Protein AF-A0A2U9IT31-F1 (afdb_monomer_lite)

Organism: NCBI:txid1293036

Sequence (82 aa):
MMDPVCGMEVDEKSNYKTMYRGKMYYFCSSHCKSAFEKDPETYLKGGPKGMPHEHAGGSGESNREGHGDPGPHGLHGGHHGS

Secondary structure (DSSP, 8-state):
-B-TTT--B--TT-S-EEEETTEEEE-SSHHHHHHHHH-HHHHHHH--TTS-------------------PPP---------

InterPro domains:
  IPR007029 YHS domain [PF04945] (2-45)
  IPR009078 Ferritin-like superfamily [SSF47240] (2-43)
  IPR011017 TRASH domain [SM00746] (3-40)
  IPR012348 Ribonucleotide reductase-like [G3DSA:1.10.620.20] (1-59)

Radius of gyration: 31.53 Å; chains: 1; bounding box: 64×34×87 Å

Structure (mmCIF, N/CA/C/O backbone):
data_AF-A0A2U9IT31-F1
#
_entry.id   AF-A0A2U9IT31-F1
#
loop_
_atom_site.group_PDB
_atom_site.id
_atom_site.type_symbol
_atom_site.lab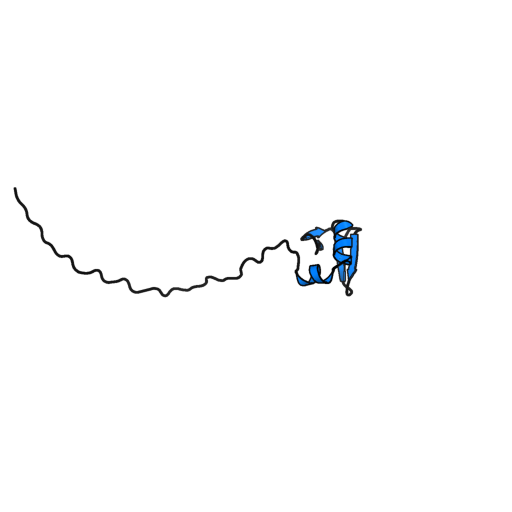el_atom_id
_atom_site.label_alt_id
_atom_site.label_comp_id
_atom_site.label_asym_id
_atom_site.label_entity_id
_atom_site.label_seq_id
_atom_site.pdbx_PDB_ins_code
_atom_site.Cartn_x
_atom_site.Cartn_y
_atom_site.Cartn_z
_atom_site.occupancy
_atom_site.B_iso_or_equiv
_atom_site.auth_seq_id
_atom_site.auth_comp_id
_atom_site.auth_asym_id
_atom_site.auth_atom_id
_atom_site.pdbx_PDB_model_num
ATOM 1 N N . MET A 1 1 ? 5.758 -8.968 -4.074 1.00 73.06 1 MET A N 1
ATOM 2 C CA . MET A 1 1 ? 4.598 -8.542 -3.247 1.00 73.06 1 MET A CA 1
ATOM 3 C C . MET A 1 1 ? 3.789 -7.520 -4.038 1.00 73.06 1 MET A C 1
ATOM 5 O O . MET A 1 1 ? 4.406 -6.783 -4.778 1.00 73.06 1 MET A O 1
ATOM 9 N N . MET A 1 2 ? 2.462 -7.427 -3.888 1.00 79.88 2 MET A N 1
ATOM 10 C CA . MET A 1 2 ? 1.698 -6.309 -4.467 1.00 79.88 2 MET A CA 1
ATOM 11 C C . MET A 1 2 ? 1.513 -5.145 -3.490 1.00 79.88 2 MET A C 1
ATOM 13 O O . MET A 1 2 ? 1.140 -5.358 -2.335 1.00 79.88 2 MET A O 1
ATOM 17 N N . ASP A 1 3 ? 1.721 -3.926 -3.989 1.00 85.62 3 ASP A N 1
ATOM 18 C CA . ASP A 1 3 ? 1.372 -2.682 -3.304 1.00 85.62 3 ASP A CA 1
ATOM 19 C C . ASP A 1 3 ? -0.166 -2.570 -3.194 1.00 85.62 3 ASP A C 1
ATOM 21 O O . ASP A 1 3 ? -0.851 -2.564 -4.219 1.00 85.62 3 ASP A O 1
ATOM 25 N N . PRO A 1 4 ? -0.752 -2.480 -1.987 1.00 81.56 4 PRO A N 1
ATOM 26 C CA . PRO A 1 4 ? -2.206 -2.413 -1.815 1.00 81.56 4 PRO A CA 1
ATOM 27 C C . PRO A 1 4 ? -2.819 -1.070 -2.251 1.00 81.56 4 PRO A C 1
ATOM 29 O O . PRO A 1 4 ? -4.040 -0.964 -2.365 1.00 81.56 4 PRO A O 1
ATOM 32 N N . VAL A 1 5 ? -2.001 -0.039 -2.485 1.00 85.50 5 VAL A N 1
ATOM 33 C CA . VAL A 1 5 ? -2.442 1.287 -2.937 1.00 85.50 5 VAL A CA 1
ATOM 34 C C . VAL A 1 5 ? -2.564 1.323 -4.454 1.00 85.50 5 VAL A C 1
ATOM 36 O O . VAL A 1 5 ? -3.608 1.720 -4.970 1.00 85.50 5 VAL A O 1
ATOM 39 N N . CYS A 1 6 ? -1.515 0.911 -5.169 1.00 83.06 6 CYS A N 1
ATOM 40 C CA . CYS A 1 6 ? -1.452 1.020 -6.631 1.00 83.06 6 CYS A CA 1
ATOM 41 C C . CYS A 1 6 ? -1.545 -0.317 -7.381 1.00 83.06 6 CYS A C 1
ATOM 43 O O . CYS A 1 6 ? -1.734 -0.311 -8.593 1.00 83.06 6 CYS A O 1
ATOM 45 N N . GLY A 1 7 ? -1.424 -1.457 -6.698 1.00 81.62 7 GLY A N 1
ATOM 46 C CA . GLY A 1 7 ? -1.418 -2.784 -7.322 1.00 81.62 7 GLY A CA 1
ATOM 47 C C . GLY A 1 7 ? -0.124 -3.120 -8.068 1.00 81.62 7 GLY A C 1
ATOM 48 O O . GLY A 1 7 ? -0.089 -4.104 -8.799 1.00 81.62 7 GLY A O 1
ATOM 49 N N . MET A 1 8 ? 0.937 -2.321 -7.917 1.00 84.12 8 MET A N 1
ATOM 50 C CA . MET A 1 8 ? 2.224 -2.611 -8.553 1.00 84.12 8 MET A CA 1
ATOM 51 C C . MET A 1 8 ? 2.958 -3.744 -7.844 1.00 84.12 8 MET A C 1
ATOM 53 O O . MET A 1 8 ? 2.863 -3.906 -6.625 1.00 84.12 8 MET A O 1
ATOM 57 N N . GLU A 1 9 ? 3.743 -4.494 -8.611 1.00 87.19 9 GLU A N 1
ATOM 58 C CA . GLU A 1 9 ? 4.688 -5.448 -8.052 1.00 87.19 9 GLU A CA 1
ATOM 59 C C . GLU A 1 9 ? 5.841 -4.704 -7.364 1.00 87.19 9 GLU A C 1
ATOM 61 O O . GLU A 1 9 ? 6.493 -3.830 -7.932 1.00 87.19 9 GLU A O 1
ATOM 66 N N . VAL A 1 10 ? 6.056 -5.046 -6.100 1.00 86.75 10 VAL A N 1
ATOM 67 C CA . VAL A 1 10 ? 7.085 -4.507 -5.223 1.00 86.75 10 VAL A CA 1
ATOM 68 C C . VAL A 1 10 ? 7.985 -5.644 -4.776 1.00 86.75 10 VAL A C 1
ATOM 70 O O . VAL A 1 10 ? 7.525 -6.714 -4.349 1.00 86.75 10 VAL A O 1
ATOM 73 N N . ASP A 1 11 ? 9.279 -5.367 -4.846 1.00 84.88 11 ASP A N 1
ATOM 74 C CA . ASP A 1 11 ? 10.323 -6.260 -4.383 1.00 84.88 11 ASP A CA 1
ATOM 75 C C . ASP A 1 11 ? 10.418 -6.246 -2.850 1.00 84.88 11 ASP A C 1
ATOM 77 O O . ASP A 1 11 ? 10.263 -5.211 -2.192 1.00 84.88 11 ASP A O 1
ATOM 81 N N . GLU A 1 12 ? 10.720 -7.396 -2.259 1.00 80.19 12 GLU A N 1
ATOM 82 C CA . GLU A 1 12 ? 10.945 -7.537 -0.816 1.00 80.19 12 GLU A CA 1
ATOM 83 C C . GLU A 1 12 ? 12.157 -6.733 -0.310 1.00 80.19 12 GLU A C 1
ATOM 85 O O . GLU A 1 12 ? 12.265 -6.445 0.887 1.00 80.19 12 GLU A O 1
ATOM 90 N N . LYS A 1 13 ? 13.035 -6.294 -1.220 1.00 83.75 13 LYS A N 1
ATOM 91 C CA . LYS A 1 13 ? 14.139 -5.367 -0.934 1.00 83.75 13 LYS A CA 1
ATOM 92 C C . LYS A 1 13 ? 13.708 -3.900 -0.852 1.00 83.75 13 LYS A C 1
ATOM 94 O O . LYS A 1 13 ? 14.553 -3.041 -0.593 1.00 83.75 13 LYS A O 1
ATOM 99 N N . SER A 1 14 ? 12.425 -3.585 -1.054 1.00 82.69 14 SER A N 1
ATOM 100 C CA . SER A 1 14 ? 11.935 -2.212 -0.925 1.00 82.69 14 SER A CA 1
ATOM 101 C C . SER A 1 14 ? 12.176 -1.672 0.489 1.00 82.69 14 SER A C 1
ATOM 103 O O . SER A 1 14 ? 11.823 -2.289 1.499 1.00 82.69 14 SER A O 1
ATOM 105 N N . ASN A 1 15 ? 12.759 -0.474 0.560 1.00 87.19 15 ASN A N 1
ATOM 106 C CA . ASN A 1 15 ? 12.918 0.266 1.813 1.00 87.19 15 ASN A CA 1
ATOM 107 C C . ASN A 1 15 ? 11.584 0.851 2.306 1.00 87.19 15 ASN A C 1
ATOM 109 O O . ASN A 1 15 ? 11.450 1.211 3.477 1.00 87.19 15 ASN A O 1
ATOM 113 N N . TYR A 1 16 ? 10.578 0.931 1.433 1.00 90.25 16 TYR A N 1
ATOM 114 C CA . TYR A 1 16 ? 9.266 1.465 1.765 1.00 90.25 16 TYR A CA 1
ATOM 115 C C . TYR A 1 16 ? 8.363 0.326 2.235 1.00 90.25 16 TYR A C 1
ATOM 117 O O . TYR A 1 16 ? 7.668 -0.303 1.446 1.00 90.25 16 TYR A O 1
ATOM 125 N N . LYS A 1 17 ? 8.379 0.058 3.541 1.00 90.06 17 LYS A N 1
ATOM 126 C CA . LYS A 1 17 ? 7.521 -0.942 4.188 1.00 90.06 17 LYS A CA 1
ATOM 127 C C . LYS A 1 17 ? 6.937 -0.429 5.500 1.00 90.06 17 LYS A C 1
ATOM 129 O O . LYS A 1 17 ? 7.499 0.478 6.123 1.00 90.06 17 LYS A O 1
ATOM 134 N N . THR A 1 18 ? 5.794 -0.979 5.898 1.00 90.00 18 THR A N 1
ATOM 135 C CA . THR A 1 18 ? 5.128 -0.670 7.170 1.00 90.00 18 THR A CA 1
ATOM 136 C C . THR A 1 18 ? 4.497 -1.920 7.774 1.00 90.00 18 THR A C 1
ATOM 138 O O . THR A 1 18 ? 4.114 -2.842 7.052 1.00 90.00 1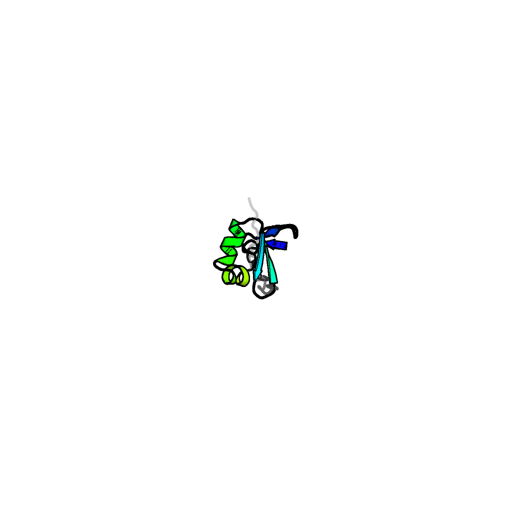8 THR A O 1
ATOM 141 N N . MET A 1 19 ? 4.400 -1.970 9.100 1.00 89.25 19 MET A N 1
ATOM 142 C CA . MET A 1 19 ? 3.760 -3.075 9.811 1.00 89.25 19 MET A CA 1
ATOM 143 C C . MET A 1 19 ? 2.362 -2.649 10.250 1.00 89.25 19 MET A 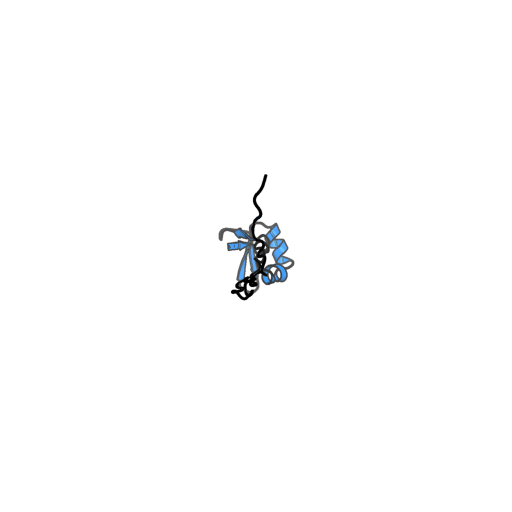C 1
ATOM 145 O O . MET A 1 19 ? 2.212 -1.705 11.020 1.00 89.25 19 MET A O 1
ATOM 149 N N . TYR A 1 20 ? 1.337 -3.361 9.787 1.00 88.50 20 TYR A N 1
ATOM 150 C CA . TYR A 1 20 ? -0.056 -3.071 10.110 1.00 88.50 20 TYR A CA 1
ATOM 151 C C . TYR A 1 20 ? -0.805 -4.355 10.482 1.00 8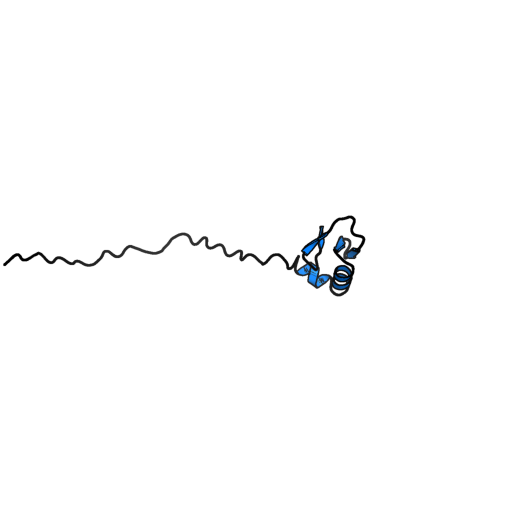8.50 20 TYR A C 1
ATOM 153 O O . TYR A 1 20 ? -0.807 -5.329 9.729 1.00 88.50 20 TYR A O 1
ATOM 161 N N . ARG A 1 21 ? -1.430 -4.375 11.669 1.00 87.19 21 ARG A N 1
ATOM 162 C CA . ARG A 1 21 ? -2.138 -5.546 12.241 1.00 87.19 21 ARG A CA 1
ATOM 163 C C . ARG A 1 21 ? -1.285 -6.827 12.270 1.00 87.19 21 ARG A C 1
ATOM 165 O O . ARG A 1 21 ? -1.783 -7.914 11.998 1.00 87.19 21 ARG A O 1
ATOM 172 N N . GLY A 1 22 ? 0.013 -6.688 12.554 1.00 88.56 22 GLY A N 1
ATOM 173 C CA . GLY A 1 22 ? 0.961 -7.809 12.589 1.00 88.56 22 GLY A CA 1
ATOM 174 C C . GLY A 1 22 ? 1.360 -8.355 11.212 1.00 88.56 22 GLY A C 1
ATOM 175 O O . GLY A 1 22 ? 2.010 -9.392 11.139 1.00 88.56 22 GLY A O 1
ATOM 176 N N . LYS A 1 23 ? 0.987 -7.674 10.121 1.00 86.31 23 LYS A N 1
ATOM 177 C CA . LYS A 1 23 ? 1.395 -8.006 8.750 1.00 86.31 23 LYS A CA 1
ATOM 178 C C . LYS A 1 23 ? 2.313 -6.918 8.204 1.00 86.31 23 LYS A C 1
ATOM 180 O O . LYS A 1 23 ? 2.076 -5.734 8.436 1.00 86.31 23 LYS A O 1
ATOM 185 N N . MET A 1 24 ? 3.358 -7.315 7.485 1.00 88.31 24 MET A N 1
ATOM 186 C CA . MET A 1 24 ? 4.281 -6.383 6.840 1.00 88.31 24 MET A CA 1
ATOM 187 C C . MET A 1 24 ? 3.816 -6.099 5.410 1.00 88.31 24 MET A C 1
ATOM 189 O O . MET A 1 24 ? 3.639 -7.030 4.629 1.00 88.31 24 MET A O 1
ATOM 193 N N . TYR A 1 25 ? 3.611 -4.822 5.087 1.00 88.25 25 TYR A N 1
ATOM 194 C CA . TYR A 1 25 ? 3.209 -4.330 3.768 1.00 88.25 25 TYR A CA 1
ATOM 195 C C . TYR A 1 25 ? 4.345 -3.538 3.139 1.00 88.25 25 TYR A C 1
ATOM 197 O O . TYR A 1 25 ? 5.047 -2.804 3.836 1.00 88.25 25 TYR A O 1
ATOM 205 N N . TYR A 1 26 ? 4.517 -3.692 1.831 1.00 89.81 26 TYR A N 1
ATOM 206 C CA . TYR A 1 26 ? 5.608 -3.109 1.068 1.00 89.81 26 TYR A CA 1
ATOM 207 C C . TYR A 1 26 ? 5.014 -2.242 -0.039 1.00 89.81 26 TYR A C 1
ATOM 209 O O . TYR A 1 26 ? 3.967 -2.563 -0.602 1.00 89.81 26 TYR A O 1
ATOM 217 N N . PHE A 1 27 ? 5.693 -1.140 -0.328 1.00 90.38 27 PHE A N 1
ATOM 218 C CA . PHE A 1 27 ? 5.220 -0.094 -1.220 1.00 90.38 27 PHE A CA 1
ATOM 219 C C . PHE A 1 27 ? 6.255 0.214 -2.293 1.00 90.38 27 PHE A C 1
ATOM 221 O O . PHE A 1 27 ? 7.465 0.092 -2.059 1.00 90.38 27 PHE A O 1
ATOM 228 N N . CYS A 1 28 ? 5.788 0.657 -3.460 1.00 89.00 28 CYS A N 1
ATOM 229 C CA . CYS A 1 28 ? 6.694 1.037 -4.546 1.00 89.00 28 CYS A CA 1
ATOM 230 C C . CYS A 1 28 ? 7.384 2.385 -4.281 1.00 89.00 28 CYS A C 1
ATOM 232 O O . CYS A 1 28 ? 8.415 2.691 -4.874 1.00 89.00 28 CYS A O 1
ATOM 234 N N . SER A 1 29 ? 6.815 3.223 -3.409 1.00 88.62 29 SER A N 1
ATOM 235 C CA . SER A 1 29 ? 7.280 4.588 -3.155 1.00 88.62 29 SER A CA 1
ATOM 236 C C . SER A 1 29 ? 6.826 5.109 -1.790 1.00 88.62 29 SER A C 1
ATOM 238 O O . SER A 1 29 ? 5.863 4.613 -1.197 1.00 88.62 29 SER A O 1
ATOM 240 N N . SER A 1 30 ? 7.477 6.175 -1.312 1.00 90.25 30 SER A N 1
ATOM 241 C CA . SER A 1 30 ? 7.099 6.877 -0.074 1.00 90.25 30 SER A CA 1
ATOM 242 C C . SER A 1 30 ? 5.670 7.430 -0.116 1.00 90.25 30 SER A C 1
ATOM 244 O O . SER A 1 30 ? 4.981 7.427 0.903 1.00 90.25 30 SER A O 1
ATOM 246 N N . HIS A 1 31 ? 5.204 7.849 -1.296 1.00 89.44 31 HIS A N 1
ATOM 247 C CA . HIS A 1 31 ? 3.841 8.333 -1.499 1.00 89.44 31 HIS A CA 1
ATOM 248 C C . HIS A 1 31 ? 2.796 7.245 -1.204 1.00 89.44 31 HIS A C 1
ATOM 250 O O . HIS A 1 31 ? 1.878 7.488 -0.424 1.00 89.44 31 HIS A O 1
ATOM 256 N N . CYS A 1 32 ? 2.965 6.034 -1.754 1.00 89.50 32 CYS A N 1
ATOM 257 C CA . CYS A 1 32 ? 2.070 4.902 -1.491 1.00 89.50 32 CYS A CA 1
ATOM 258 C C . CYS A 1 32 ? 2.071 4.526 -0.008 1.00 89.50 32 CYS A C 1
ATOM 260 O O . CYS A 1 32 ? 1.007 4.364 0.585 1.00 89.50 32 CYS A O 1
ATOM 262 N N . LYS A 1 33 ? 3.252 4.491 0.626 1.00 90.81 33 LYS A N 1
ATOM 263 C CA . LYS A 1 33 ? 3.352 4.246 2.070 1.00 90.81 33 LYS A CA 1
ATOM 264 C C . LYS A 1 33 ? 2.526 5.261 2.869 1.00 90.81 33 LYS A C 1
ATOM 266 O O . LYS A 1 33 ? 1.712 4.862 3.693 1.00 90.81 33 LYS A O 1
ATOM 271 N N . SER A 1 34 ? 2.694 6.557 2.603 1.00 91.94 34 SER A N 1
ATOM 272 C CA . SER A 1 34 ? 1.982 7.603 3.346 1.00 91.94 34 SER A CA 1
ATOM 273 C C . SER A 1 34 ? 0.469 7.568 3.096 1.00 91.94 34 SER A C 1
ATOM 275 O O . SER A 1 34 ? -0.313 7.764 4.024 1.00 91.94 34 SER A O 1
ATOM 277 N N . ALA A 1 35 ? 0.038 7.273 1.866 1.00 89.50 35 ALA A N 1
ATOM 278 C CA . ALA A 1 35 ? -1.375 7.082 1.543 1.00 89.50 35 ALA A CA 1
ATOM 279 C C . ALA A 1 35 ? -1.975 5.897 2.315 1.00 89.50 35 ALA A C 1
ATOM 281 O O . ALA A 1 35 ? -3.058 6.025 2.886 1.00 89.50 35 ALA A O 1
ATOM 282 N N . PHE A 1 36 ? -1.247 4.781 2.391 1.00 90.50 36 PHE A N 1
ATOM 283 C CA . PHE A 1 36 ? -1.653 3.619 3.172 1.00 90.50 36 PHE A CA 1
ATOM 284 C C . PHE A 1 36 ? -1.692 3.910 4.673 1.00 90.50 36 PHE A C 1
ATOM 286 O O . PHE A 1 36 ? -2.619 3.480 5.339 1.00 90.50 36 PHE A O 1
ATOM 293 N N . GLU A 1 37 ? -0.728 4.653 5.218 1.00 89.19 37 GLU A N 1
ATOM 294 C CA . GLU A 1 37 ? -0.718 5.030 6.640 1.00 89.19 37 GLU A CA 1
ATOM 295 C C . GLU A 1 37 ? -1.889 5.949 7.017 1.00 89.19 37 GLU A C 1
ATOM 297 O O . GLU A 1 37 ? -2.357 5.896 8.153 1.00 89.19 37 GLU A O 1
ATOM 302 N N . LYS A 1 38 ? -2.387 6.756 6.070 1.00 90.94 38 LYS A N 1
ATOM 303 C CA . LYS A 1 38 ? -3.570 7.603 6.277 1.00 90.94 38 LYS A CA 1
ATOM 304 C C . LYS A 1 38 ? -4.860 6.798 6.376 1.00 90.94 38 LYS A C 1
ATOM 306 O O . LYS A 1 38 ? -5.672 7.100 7.240 1.00 90.94 38 LYS A O 1
ATOM 311 N N . ASP A 1 39 ? -5.056 5.819 5.492 1.00 87.94 39 ASP A N 1
ATOM 312 C CA . ASP A 1 39 ? -6.316 5.068 5.434 1.00 87.94 39 ASP A CA 1
ATOM 313 C C . ASP A 1 39 ? -6.117 3.580 5.074 1.00 87.94 39 ASP A C 1
ATOM 315 O O . ASP A 1 39 ? -6.547 3.107 4.018 1.00 87.94 39 ASP A O 1
ATOM 319 N N . PRO A 1 40 ? -5.440 2.803 5.939 1.00 86.56 40 PRO A N 1
ATOM 320 C CA . PRO A 1 40 ? -5.033 1.434 5.620 1.00 86.56 40 PRO A CA 1
ATOM 321 C C . PRO A 1 40 ? -6.236 0.502 5.468 1.00 86.56 40 PRO A C 1
ATOM 323 O O . PRO A 1 40 ? -6.216 -0.425 4.661 1.00 86.56 40 PRO A O 1
ATOM 326 N N . GLU A 1 41 ? -7.314 0.743 6.213 1.00 85.88 41 GLU A N 1
ATOM 327 C CA . GLU A 1 41 ? -8.523 -0.073 6.138 1.00 85.88 41 GLU A CA 1
ATOM 328 C C . GLU A 1 41 ? -9.178 -0.024 4.759 1.00 85.88 41 GLU A C 1
ATOM 330 O O . GLU A 1 41 ? -9.651 -1.060 4.293 1.00 85.88 41 GLU A O 1
ATOM 335 N N . THR A 1 42 ? -9.176 1.130 4.089 1.00 84.44 42 THR A N 1
ATOM 336 C CA . THR A 1 42 ? -9.756 1.272 2.747 1.00 84.44 42 THR A CA 1
ATOM 337 C C . THR A 1 42 ? -8.982 0.462 1.709 1.00 84.44 42 THR A C 1
ATOM 339 O O . THR A 1 42 ? -9.589 -0.231 0.890 1.00 84.44 42 THR A O 1
ATOM 342 N N . TYR A 1 43 ? -7.648 0.491 1.762 1.00 84.12 43 TYR A N 1
ATOM 343 C CA . TYR A 1 43 ? -6.805 -0.279 0.839 1.00 84.12 43 TYR A CA 1
ATOM 344 C C . TYR A 1 43 ? -6.838 -1.785 1.135 1.00 84.12 43 TYR A C 1
ATOM 346 O O . TYR A 1 43 ? -6.755 -2.600 0.221 1.00 84.12 43 TYR A O 1
ATOM 354 N N . LEU A 1 44 ? -7.017 -2.176 2.401 1.00 79.31 44 LEU A N 1
ATOM 355 C CA . LEU A 1 44 ? -7.090 -3.586 2.795 1.00 79.31 44 LEU A CA 1
ATOM 356 C C . LEU A 1 44 ? -8.468 -4.220 2.592 1.00 79.31 44 LEU A C 1
ATOM 358 O O . LEU A 1 44 ? -8.536 -5.416 2.319 1.00 79.31 44 LEU A O 1
ATOM 362 N N . LYS A 1 45 ? -9.558 -3.454 2.720 1.00 72.19 45 LYS A N 1
ATOM 363 C CA . LYS A 1 45 ? -10.927 -3.948 2.482 1.00 72.19 45 LYS A CA 1
ATOM 364 C C . LYS A 1 45 ? -11.233 -4.129 0.991 1.00 72.19 45 LYS A C 1
ATOM 366 O O . LYS A 1 45 ? -12.067 -4.961 0.659 1.00 72.19 45 LYS A O 1
ATOM 371 N N . GLY A 1 46 ? -10.577 -3.365 0.113 1.00 62.09 46 GLY A N 1
ATOM 372 C CA . GLY A 1 46 ? -10.852 -3.363 -1.329 1.00 62.09 46 GLY A CA 1
ATOM 373 C C . GLY A 1 46 ? -9.983 -4.285 -2.188 1.00 62.09 46 GLY A C 1
ATOM 374 O O . GLY A 1 46 ? -10.299 -4.453 -3.362 1.00 62.09 46 GLY A O 1
ATOM 375 N N . GLY A 1 47 ? -8.900 -4.862 -1.650 1.00 58.06 47 GLY A N 1
ATOM 376 C CA . GLY A 1 47 ? -7.881 -5.523 -2.479 1.00 58.06 47 GLY A CA 1
ATOM 377 C C . GLY A 1 47 ? -7.242 -4.557 -3.497 1.00 58.06 47 GLY A C 1
ATOM 378 O O . GLY A 1 47 ? -7.612 -3.381 -3.554 1.00 58.06 47 GLY A O 1
ATOM 379 N N . PRO A 1 48 ? -6.254 -4.995 -4.300 1.00 54.44 48 PRO A N 1
ATOM 380 C CA . PRO A 1 48 ? -5.683 -4.134 -5.330 1.00 54.44 48 PRO A CA 1
ATOM 381 C C . PRO A 1 48 ? -6.791 -3.705 -6.305 1.00 54.44 48 PRO A C 1
ATOM 383 O O . PRO A 1 48 ? -7.329 -4.525 -7.044 1.00 54.44 48 PRO A O 1
ATOM 386 N N . LYS A 1 49 ? -7.098 -2.401 -6.346 1.00 54.16 49 LYS A N 1
ATOM 387 C CA . LYS A 1 49 ? -8.089 -1.763 -7.246 1.00 54.16 49 LYS A CA 1
ATOM 388 C C . LYS A 1 49 ? -7.769 -1.896 -8.751 1.00 54.16 49 LYS A C 1
ATOM 390 O O . LYS A 1 49 ? -8.405 -1.241 -9.568 1.00 54.16 49 LYS A O 1
ATOM 395 N N . GLY A 1 50 ? -6.772 -2.701 -9.118 1.00 49.06 50 GLY A N 1
ATOM 396 C CA . GLY A 1 50 ? -6.303 -2.897 -10.490 1.00 49.06 50 GLY A CA 1
ATOM 397 C C . GLY A 1 50 ? -6.888 -4.116 -11.198 1.00 49.06 50 GLY A C 1
ATOM 398 O O . GLY A 1 50 ? -6.682 -4.260 -12.397 1.00 49.06 50 GLY A O 1
ATOM 399 N N . MET A 1 51 ? -7.618 -4.983 -10.495 1.00 48.50 51 MET A N 1
ATOM 400 C CA . MET A 1 51 ? -8.379 -6.041 -11.150 1.00 48.50 51 MET A CA 1
ATOM 401 C C . MET A 1 51 ? -9.816 -5.543 -11.260 1.00 48.50 51 MET A C 1
ATOM 403 O O . MET A 1 51 ? -10.472 -5.407 -10.221 1.00 48.50 51 MET A O 1
ATOM 407 N N . PRO A 1 52 ? -10.321 -5.209 -12.466 1.00 48.66 52 PRO A N 1
ATOM 408 C CA . PRO A 1 52 ? -11.755 -5.081 -12.618 1.00 48.66 52 PRO A CA 1
ATOM 409 C C . PRO A 1 52 ? -12.351 -6.372 -12.069 1.00 48.66 52 PRO A C 1
ATOM 411 O O . PRO A 1 52 ? -11.840 -7.463 -12.319 1.00 48.66 52 PRO A O 1
ATOM 414 N N . HIS A 1 53 ? -13.387 -6.222 -11.256 1.00 47.66 53 HIS A N 1
ATOM 415 C CA . HIS A 1 53 ? -14.329 -7.281 -10.966 1.00 47.66 53 HIS A CA 1
ATOM 416 C C . HIS A 1 53 ? -14.814 -7.803 -12.323 1.00 47.66 53 HIS A C 1
ATOM 418 O O . HIS A 1 53 ? -15.765 -7.266 -12.892 1.00 47.66 53 HIS A O 1
ATOM 424 N N . GLU A 1 54 ? -14.091 -8.773 -12.891 1.00 49.50 54 GLU A N 1
ATOM 425 C CA . GLU A 1 54 ? -14.583 -9.572 -13.990 1.00 49.50 54 GLU A CA 1
ATOM 426 C C . GLU A 1 54 ? -15.832 -10.225 -13.445 1.00 49.50 54 GLU A C 1
ATOM 428 O O . GLU A 1 54 ? -15.824 -11.010 -12.496 1.00 49.50 54 GLU A O 1
ATOM 433 N N . HIS A 1 55 ? -16.915 -9.721 -14.004 1.00 46.41 55 HIS A N 1
ATOM 434 C CA . HIS A 1 55 ? -18.277 -10.120 -13.833 1.00 46.41 55 HIS A CA 1
ATOM 435 C C . HIS A 1 55 ? -18.337 -11.651 -13.855 1.00 46.41 55 HIS A C 1
ATOM 437 O O . HIS A 1 55 ? -18.384 -12.272 -14.914 1.00 46.41 55 HIS A O 1
ATOM 443 N N . ALA A 1 56 ? -18.339 -12.267 -12.673 1.00 56.56 56 ALA A N 1
ATOM 444 C CA . ALA A 1 56 ? -18.755 -13.646 -12.487 1.00 56.56 56 ALA A CA 1
ATOM 445 C C . ALA A 1 56 ? -20.277 -13.705 -12.683 1.00 56.56 56 ALA A C 1
ATOM 447 O O . ALA A 1 56 ? -21.045 -13.904 -11.748 1.00 56.56 56 ALA A O 1
ATOM 448 N N . GLY A 1 57 ? -20.711 -13.461 -13.914 1.00 44.34 57 GLY A N 1
ATOM 449 C CA . GLY A 1 57 ? -22.035 -13.777 -14.413 1.00 44.34 57 GLY A CA 1
ATOM 450 C C . GLY A 1 57 ? -21.842 -14.914 -15.389 1.00 44.34 57 GLY A C 1
ATOM 451 O O . GLY A 1 57 ? -21.551 -14.699 -16.562 1.00 44.34 57 GLY A O 1
ATOM 452 N N . GLY A 1 58 ? -21.934 -16.138 -14.879 1.00 48.50 58 GLY A N 1
ATOM 453 C CA . GLY A 1 58 ? -22.053 -17.300 -15.733 1.00 48.50 58 GLY A CA 1
ATOM 454 C C . GLY A 1 58 ? -23.345 -17.188 -16.531 1.00 48.50 58 GLY A C 1
ATOM 455 O O . GLY A 1 58 ? -24.418 -17.422 -15.988 1.00 48.50 58 GLY A O 1
ATOM 456 N N . SER A 1 59 ? -23.252 -16.900 -17.823 1.00 49.41 59 SER A N 1
ATOM 457 C CA . SER A 1 59 ? -24.287 -17.277 -18.785 1.00 49.41 59 SER A CA 1
ATOM 458 C C . SER A 1 59 ? -24.058 -18.730 -19.196 1.00 49.41 59 SER A C 1
ATOM 460 O O . SER A 1 59 ? -23.778 -19.069 -20.341 1.00 49.41 59 SER A O 1
ATOM 462 N N . GLY A 1 60 ? -24.178 -19.617 -18.210 1.00 56.94 60 GLY A N 1
ATOM 463 C CA . GLY A 1 60 ? -24.546 -21.003 -18.447 1.00 56.94 60 GLY A CA 1
ATOM 464 C C . GLY A 1 60 ? -26.063 -21.100 -18.549 1.00 56.94 60 GLY A C 1
ATOM 465 O O . GLY A 1 60 ? -26.672 -21.803 -17.750 1.00 56.94 60 GLY A O 1
ATOM 466 N N . GLU A 1 61 ? -26.687 -20.392 -19.494 1.00 50.12 61 GLU A N 1
ATOM 467 C CA . GLU A 1 61 ? -28.085 -20.659 -19.836 1.00 50.12 61 GLU A CA 1
ATOM 468 C C . GLU A 1 61 ? -28.123 -21.760 -20.888 1.00 50.12 61 GLU A C 1
ATOM 470 O O . GLU A 1 61 ? -27.990 -21.575 -22.096 1.00 50.12 61 GLU A O 1
ATOM 475 N N . SER A 1 62 ? -28.250 -22.965 -20.348 1.00 57.91 62 SER A N 1
ATOM 476 C CA . SER A 1 62 ? -28.585 -24.168 -21.080 1.00 57.91 62 SER A CA 1
ATOM 477 C C . SER A 1 62 ? -30.016 -24.042 -21.615 1.00 57.91 62 SER A C 1
ATOM 479 O O . SER A 1 62 ? -30.974 -24.192 -20.868 1.00 57.91 62 SER A O 1
ATOM 481 N N . ASN A 1 63 ? -30.141 -23.798 -22.918 1.00 61.81 63 ASN A N 1
ATOM 482 C CA . ASN A 1 63 ? -31.099 -24.438 -23.824 1.00 61.81 63 ASN A CA 1
ATOM 483 C C . ASN A 1 63 ? -32.540 -24.667 -23.305 1.00 61.81 63 ASN A C 1
ATOM 485 O O . ASN A 1 63 ? -32.837 -25.763 -22.813 1.00 61.81 63 ASN A O 1
ATOM 489 N N . ARG A 1 64 ? -33.475 -23.733 -23.568 1.00 61.66 64 ARG A N 1
ATOM 490 C CA . ARG A 1 64 ? -34.903 -24.080 -23.752 1.00 61.66 64 ARG A CA 1
ATOM 491 C C . ARG A 1 64 ? -35.759 -23.016 -24.467 1.00 61.66 64 ARG A C 1
ATOM 493 O O . ARG A 1 64 ? -36.786 -22.600 -23.947 1.00 61.66 64 ARG A O 1
ATOM 500 N N . GLU A 1 65 ? -35.436 -22.685 -25.708 1.00 57.91 65 GLU A N 1
ATOM 501 C CA . GLU A 1 65 ? -36.383 -22.084 -26.660 1.00 57.91 65 GLU A CA 1
ATOM 502 C C . GLU A 1 65 ? -36.245 -22.916 -27.937 1.00 57.91 65 GLU A C 1
ATOM 504 O O . GLU A 1 65 ? -35.148 -23.109 -28.438 1.00 57.91 65 GLU A O 1
ATOM 509 N N . GLY A 1 66 ? -37.238 -23.577 -28.500 1.00 53.41 66 GLY A N 1
ATOM 510 C CA . GLY A 1 66 ? -38.669 -23.378 -28.486 1.00 53.41 66 GLY A CA 1
ATOM 511 C C . GLY A 1 66 ? -39.079 -23.906 -29.857 1.00 53.41 66 GLY A C 1
ATOM 512 O O . GLY A 1 66 ? -38.628 -23.388 -30.868 1.00 53.41 66 GLY A O 1
ATOM 513 N N . HIS A 1 67 ? -39.781 -25.035 -29.859 1.00 57.09 67 HIS A N 1
ATOM 514 C CA . HIS A 1 67 ? -40.524 -25.637 -30.964 1.00 57.09 67 HIS A CA 1
ATOM 515 C C . HIS A 1 67 ? -40.509 -24.844 -32.284 1.00 57.09 67 HIS A C 1
ATOM 517 O O . HIS A 1 67 ? -41.161 -23.810 -32.396 1.00 57.09 67 HIS A O 1
ATOM 523 N N . GLY A 1 68 ? -39.790 -25.368 -33.283 1.00 45.16 68 GLY A N 1
ATOM 524 C CA . GLY A 1 68 ? -39.910 -24.922 -34.665 1.00 45.16 68 GLY A CA 1
ATOM 525 C C . GLY A 1 68 ? -41.367 -25.025 -35.105 1.00 45.16 68 GLY A C 1
ATOM 526 O O . GLY A 1 68 ? -41.931 -26.117 -35.163 1.00 45.16 68 GLY A O 1
ATOM 527 N N . ASP A 1 69 ? -41.957 -23.862 -35.340 1.00 51.25 69 ASP A N 1
ATOM 528 C CA . ASP A 1 69 ? -43.291 -23.659 -35.883 1.00 51.25 69 ASP A CA 1
ATOM 529 C C . ASP A 1 69 ? -43.440 -24.445 -37.206 1.00 51.25 69 ASP A C 1
ATOM 531 O O . ASP A 1 69 ? -42.623 -24.264 -38.118 1.00 51.25 69 ASP A O 1
ATOM 535 N N . PRO A 1 70 ? -44.410 -25.372 -37.336 1.00 60.75 70 PRO A N 1
ATOM 536 C CA . PRO A 1 70 ? -44.684 -26.016 -38.611 1.00 60.75 70 PRO A CA 1
ATOM 537 C C . PRO A 1 70 ? -45.342 -24.986 -39.535 1.00 60.75 70 PRO A C 1
ATOM 539 O O . PRO A 1 70 ? -46.532 -24.698 -39.417 1.00 60.75 70 PRO A O 1
ATOM 542 N N . GLY A 1 71 ? -44.539 -24.429 -40.445 1.00 51.34 71 GLY A N 1
ATOM 543 C CA . GLY A 1 71 ? -44.956 -23.380 -41.371 1.00 51.34 71 GLY A CA 1
ATOM 544 C C . GLY A 1 71 ? -46.270 -23.706 -42.102 1.00 51.34 71 GLY A C 1
ATOM 545 O O . GLY A 1 71 ? -46.473 -24.846 -42.538 1.00 51.34 71 GLY A O 1
ATOM 546 N N . PRO A 1 72 ? -47.179 -22.724 -42.253 1.00 60.72 72 PRO A N 1
ATOM 547 C CA . PRO A 1 72 ? -48.468 -22.960 -42.875 1.00 60.72 72 PRO A CA 1
ATOM 548 C C . PRO A 1 72 ? -48.348 -23.207 -44.381 1.00 60.72 72 PRO A C 1
ATOM 550 O O . PRO A 1 72 ? -47.505 -22.661 -45.092 1.00 60.72 72 PRO A O 1
ATOM 553 N N . HIS A 1 73 ? -49.261 -24.058 -44.835 1.00 58.34 73 HIS A N 1
ATOM 554 C CA . HIS A 1 73 ? -49.475 -24.524 -46.193 1.00 58.34 73 HIS A CA 1
ATOM 555 C C . HIS A 1 73 ? -49.474 -23.399 -47.241 1.00 58.34 73 HIS A C 1
ATOM 557 O O . HIS A 1 73 ? -50.144 -22.382 -47.084 1.00 58.34 73 HIS A O 1
ATOM 563 N N . GLY A 1 74 ? -48.822 -23.662 -48.374 1.00 51.00 74 GLY A N 1
ATOM 564 C CA . GLY A 1 74 ? -48.858 -22.814 -49.563 1.00 51.00 74 GLY A CA 1
ATOM 565 C C . GLY A 1 74 ? -48.739 -23.633 -50.844 1.00 51.00 74 GLY A C 1
ATOM 566 O O . GLY A 1 74 ? -47.778 -23.494 -51.590 1.00 51.00 74 GLY A O 1
ATOM 567 N N . LEU A 1 75 ? -49.704 -24.523 -51.085 1.00 60.22 75 LEU A N 1
ATOM 568 C CA . LEU A 1 75 ? -49.935 -25.103 -52.406 1.00 60.22 75 LEU A CA 1
ATOM 569 C C . LEU A 1 75 ? -50.409 -23.978 -53.335 1.00 60.22 75 LEU A C 1
ATOM 571 O O . LEU A 1 75 ? -51.453 -23.389 -53.067 1.00 60.22 75 LEU A O 1
ATOM 575 N N . HIS A 1 76 ? -49.702 -23.714 -54.432 1.00 57.97 76 HIS A N 1
ATOM 576 C CA . HIS A 1 76 ? -50.332 -23.234 -55.663 1.00 57.97 76 HIS A CA 1
ATOM 577 C C . HIS A 1 76 ? -49.587 -23.809 -56.864 1.00 57.97 76 HIS A C 1
ATOM 579 O O . HIS A 1 76 ? -48.412 -23.533 -57.097 1.00 57.97 76 HIS A O 1
ATOM 585 N N . GLY A 1 77 ? -50.303 -24.684 -57.570 1.00 53.22 77 GLY A N 1
ATOM 586 C CA . GLY A 1 77 ? -49.877 -25.309 -58.808 1.00 53.22 77 GLY A CA 1
ATOM 587 C C . GLY A 1 77 ? -49.707 -24.293 -59.934 1.00 53.22 77 GLY A C 1
ATOM 5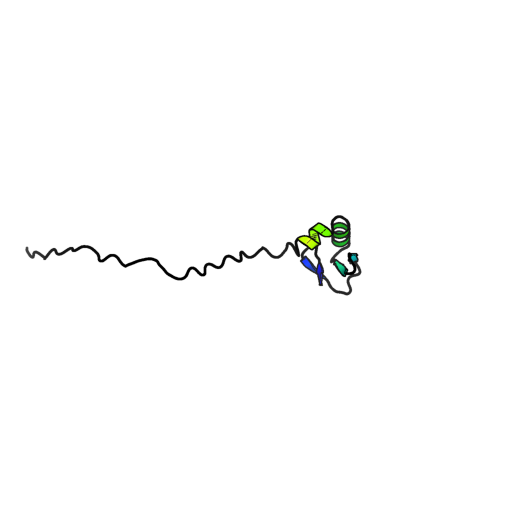88 O O . GLY A 1 77 ? -50.258 -23.192 -59.907 1.00 53.22 77 GLY A O 1
ATOM 589 N N . GLY A 1 78 ? -48.898 -24.686 -60.914 1.00 59.09 78 GLY A N 1
ATOM 590 C CA . GLY A 1 78 ? -48.541 -23.853 -62.052 1.00 59.09 78 GLY A CA 1
ATOM 591 C C . GLY A 1 78 ? -49.681 -23.595 -63.025 1.00 59.09 78 GLY A C 1
ATOM 592 O O . GLY A 1 78 ? -50.692 -24.283 -62.999 1.00 59.09 78 GLY A O 1
ATOM 593 N N . HIS A 1 79 ? -49.451 -22.644 -63.929 1.00 52.19 79 HIS A N 1
ATOM 594 C CA . HIS A 1 79 ? -50.099 -22.585 -65.233 1.00 52.19 79 HIS A CA 1
ATOM 595 C C . HIS A 1 79 ? -49.089 -22.095 -66.284 1.00 52.19 79 HIS A C 1
ATOM 597 O O . HIS A 1 79 ? -48.516 -21.015 -66.198 1.00 52.19 79 HIS A O 1
ATOM 603 N N . HIS A 1 80 ? -48.865 -22.990 -67.237 1.00 55.50 80 HIS A N 1
ATOM 604 C CA . HIS A 1 80 ? -48.391 -22.836 -68.610 1.00 55.50 80 HIS A CA 1
ATOM 605 C C . HIS A 1 80 ? -49.150 -21.806 -69.487 1.00 55.50 80 HIS A C 1
ATOM 607 O O . HIS A 1 80 ? -50.346 -21.604 -69.310 1.00 55.50 80 HIS A O 1
ATOM 613 N N . GLY A 1 81 ? -48.468 -21.299 -70.527 1.00 60.28 81 GLY A N 1
ATOM 614 C CA .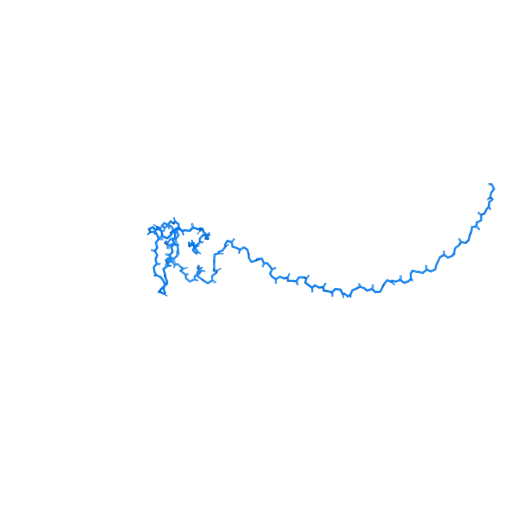 GLY A 1 81 ? -49.048 -20.694 -71.746 1.00 60.28 81 GLY A CA 1
ATOM 615 C C . GLY A 1 81 ? -49.085 -19.158 -71.745 1.00 60.28 81 GLY A C 1
ATOM 616 O O . GLY A 1 81 ? -49.472 -18.569 -70.745 1.00 60.28 81 GLY A O 1
ATOM 617 N N . SER A 1 82 ? -48.729 -18.424 -72.805 1.00 59.19 82 SER A N 1
ATOM 618 C CA . SER A 1 82 ? -48.292 -18.720 -74.185 1.00 59.19 82 SER A CA 1
ATOM 619 C C . SER A 1 82 ? -47.330 -17.627 -74.652 1.00 59.19 82 SER A C 1
ATOM 621 O O . SER A 1 82 ? -47.415 -16.514 -74.087 1.00 59.19 82 SER A O 1
#

pLDDT: mean 71.88, std 16.6, range [44.34, 91.94]

Foldseek 3Di:
DALLQARDDDDPPAPLWDADPNDIHHDPDPVSSVVCVVPVPVSVVPGNPPDPPPPPPDPPPPDDDDDDDPDDDDDDDDDDDD